Protein AF-A0A965E787-F1 (afdb_monomer)

Nearest PDB structures (foldseek):
  3ncf-assembly1_A  TM=2.731E-01  e=4.549E+00  Homo sapiens

pLDDT: mean 94.49, std 4.18, range [79.44, 98.75]

Structure (mmCIF, N/CA/C/O backbone):
data_AF-A0A965E787-F1
#
_entry.id   AF-A0A965E787-F1
#
loop_
_atom_site.group_PDB
_atom_site.id
_atom_site.type_symbol
_atom_site.label_atom_id
_atom_site.label_alt_id
_atom_site.label_comp_id
_atom_site.label_asym_id
_atom_site.label_entity_id
_atom_site.label_seq_id
_atom_site.pdbx_PDB_ins_code
_atom_site.Cartn_x
_atom_site.Cartn_y
_atom_site.Cartn_z
_atom_site.occupancy
_atom_site.B_iso_or_equiv
_atom_site.auth_seq_id
_atom_site.auth_comp_id
_atom_site.auth_asym_id
_atom_site.auth_atom_id
_atom_site.pdbx_PDB_model_num
ATOM 1 N N . MET A 1 1 ? -17.922 15.118 25.093 1.00 84.31 1 MET A N 1
ATOM 2 C CA . MET A 1 1 ? -17.424 13.939 24.370 1.00 84.31 1 MET A CA 1
ATOM 3 C C . MET A 1 1 ? -16.040 14.264 23.845 1.00 84.31 1 MET A C 1
ATOM 5 O O . MET A 1 1 ? -15.915 15.133 22.989 1.00 84.31 1 MET A O 1
ATOM 9 N N . THR A 1 2 ? -15.011 13.660 24.423 1.00 96.06 2 THR A N 1
ATOM 10 C CA . THR A 1 2 ? -13.623 13.741 23.952 1.00 96.06 2 THR A CA 1
ATOM 11 C C . THR A 1 2 ? -13.408 12.785 22.768 1.00 96.06 2 THR A C 1
ATOM 13 O O . THR A 1 2 ? -14.218 11.875 22.571 1.00 96.06 2 THR A O 1
ATOM 16 N N . PRO A 1 3 ? -12.326 12.935 21.978 1.00 92.06 3 PRO A N 1
ATOM 17 C CA . PRO A 1 3 ? -12.000 11.973 20.921 1.00 92.06 3 PRO A CA 1
ATOM 18 C C . PRO A 1 3 ? -11.889 10.528 21.429 1.00 92.06 3 PRO A C 1
ATOM 20 O O . PRO A 1 3 ? -12.380 9.611 20.781 1.00 92.06 3 PRO A O 1
ATOM 23 N N . VAL A 1 4 ? -11.319 10.328 22.622 1.00 93.00 4 VAL A N 1
ATOM 24 C CA . VAL A 1 4 ? -11.184 9.002 23.248 1.00 93.00 4 VAL A CA 1
ATOM 25 C C . VAL A 1 4 ? -12.549 8.412 23.608 1.00 93.00 4 VAL A C 1
ATOM 27 O O . VAL A 1 4 ? -12.810 7.248 23.318 1.00 93.00 4 VAL A O 1
ATOM 30 N N . GLU A 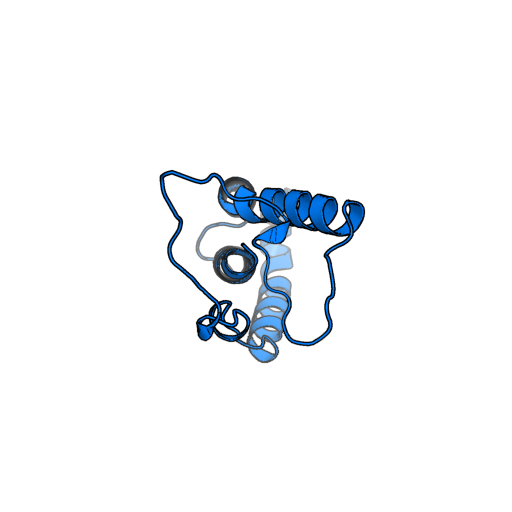1 5 ? -13.448 9.216 24.185 1.00 96.25 5 GLU A N 1
ATOM 31 C CA . GLU A 1 5 ? -14.817 8.783 24.502 1.00 96.25 5 GLU A CA 1
ATOM 32 C C . GLU A 1 5 ? -15.601 8.399 23.239 1.00 96.25 5 GLU A C 1
ATOM 34 O O . GLU A 1 5 ? -16.369 7.440 23.259 1.00 96.25 5 GLU A O 1
ATOM 39 N N . LEU A 1 6 ? -15.391 9.121 22.132 1.00 96.25 6 LEU A N 1
ATOM 40 C CA . LEU A 1 6 ? -16.014 8.803 20.848 1.00 96.25 6 LEU A CA 1
ATOM 41 C C . LEU A 1 6 ? -15.485 7.483 20.267 1.00 96.25 6 LEU A C 1
ATOM 43 O O . LEU A 1 6 ? -16.282 6.668 19.807 1.00 96.25 6 LEU A O 1
ATOM 47 N N . LEU A 1 7 ? -14.168 7.256 20.302 1.00 95.56 7 LEU A N 1
ATOM 48 C CA . LEU A 1 7 ? -13.569 6.002 19.833 1.00 95.56 7 LEU A CA 1
ATOM 49 C C . LEU A 1 7 ? -14.075 4.807 20.646 1.00 95.56 7 LEU A C 1
ATOM 51 O O . LEU A 1 7 ? -14.511 3.821 20.060 1.00 95.56 7 LEU A O 1
ATOM 55 N N . ALA A 1 8 ? -14.119 4.922 21.975 1.00 96.06 8 ALA A N 1
ATOM 56 C CA . ALA A 1 8 ? -14.655 3.868 22.836 1.00 96.06 8 ALA A CA 1
ATOM 57 C C . ALA A 1 8 ? -16.138 3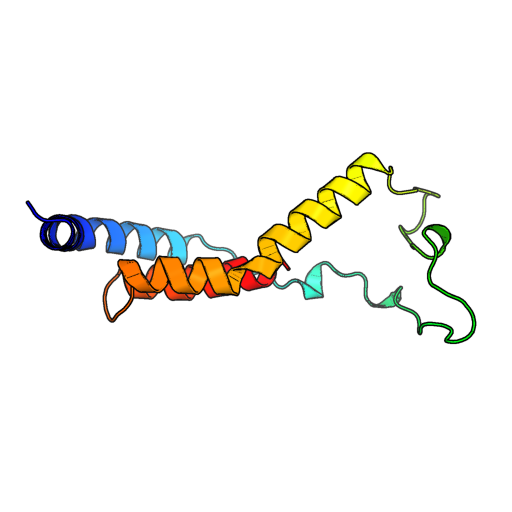.572 22.542 1.00 96.06 8 ALA A C 1
ATOM 59 O O . ALA A 1 8 ? -16.552 2.415 22.501 1.00 96.06 8 ALA A O 1
ATOM 60 N N . LEU A 1 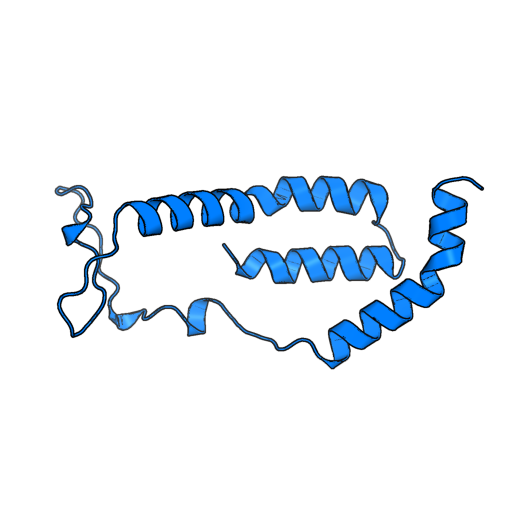9 ? -16.945 4.610 22.290 1.00 98.12 9 LEU A N 1
ATOM 61 C CA . LEU A 1 9 ? -18.358 4.453 21.933 1.00 98.12 9 LEU A CA 1
ATOM 62 C C . LEU A 1 9 ? -18.547 3.731 20.586 1.00 98.12 9 LEU A C 1
ATOM 64 O O . LEU A 1 9 ? -19.501 2.970 20.420 1.00 98.12 9 LEU A O 1
ATOM 68 N N . LEU A 1 10 ? -17.662 3.982 19.619 1.00 98.00 10 LEU A N 1
ATOM 69 C CA . LEU A 1 10 ? -17.749 3.436 18.263 1.00 98.00 10 LEU A CA 1
ATOM 70 C C . LEU A 1 10 ? -17.058 2.076 18.097 1.00 98.00 10 LEU A C 1
ATOM 72 O O . LEU A 1 10 ? -17.373 1.366 17.136 1.00 98.00 10 LEU A O 1
ATOM 76 N N . GLU A 1 11 ? -16.183 1.680 19.021 1.00 98.19 11 GLU A N 1
ATOM 77 C CA . GLU A 1 11 ? -15.405 0.440 18.938 1.00 98.19 11 GLU A CA 1
ATOM 78 C C . GLU A 1 11 ? -16.253 -0.813 18.643 1.00 98.19 11 GLU A C 1
ATOM 80 O O . GLU A 1 11 ? -15.876 -1.572 17.749 1.00 98.19 11 GLU A O 1
ATOM 85 N N . PRO A 1 12 ? -17.440 -1.029 19.253 1.00 98.50 12 PRO A N 1
ATOM 86 C CA . PRO A 1 12 ? -18.261 -2.201 18.935 1.00 98.50 12 PRO A CA 1
ATOM 87 C C . PRO A 1 12 ? -18.732 -2.244 17.475 1.00 98.50 12 PRO A C 1
ATOM 89 O O . PRO A 1 12 ? -18.994 -3.315 16.929 1.00 98.50 12 PRO A O 1
ATOM 92 N N . THR A 1 13 ? -18.872 -1.081 16.833 1.00 98.62 13 THR A N 1
ATOM 93 C CA . THR A 1 13 ? -19.196 -0.993 15.403 1.00 98.62 13 THR A CA 1
ATOM 94 C C . THR A 1 13 ? -17.953 -1.235 14.557 1.00 98.62 13 THR A C 1
ATOM 96 O O . THR A 1 13 ? -18.028 -1.980 13.581 1.00 98.62 13 THR A O 1
ATOM 99 N N . ALA A 1 14 ? -16.808 -0.667 14.948 1.00 98.25 14 ALA A N 1
ATOM 100 C CA . ALA A 1 14 ? -15.532 -0.910 14.283 1.00 98.25 14 ALA A CA 1
ATOM 101 C C . ALA A 1 14 ? -15.165 -2.404 14.288 1.00 98.25 14 ALA A C 1
ATOM 103 O O . ALA A 1 14 ? -14.810 -2.933 13.241 1.00 98.25 14 ALA A O 1
ATOM 104 N N . ALA A 1 15 ? -15.363 -3.104 15.410 1.00 98.62 15 ALA A N 1
ATOM 105 C CA . ALA A 1 15 ? -15.156 -4.548 15.526 1.00 98.62 15 ALA A CA 1
ATOM 106 C C . ALA A 1 15 ? -15.994 -5.340 14.509 1.00 98.62 15 ALA A C 1
ATOM 108 O O . ALA A 1 15 ? -15.455 -6.132 13.745 1.00 98.62 15 ALA A O 1
ATOM 109 N N . LYS A 1 16 ? -17.300 -5.053 14.406 1.00 98.75 16 LYS A N 1
ATOM 110 C CA . LYS A 1 16 ? -18.183 -5.709 13.422 1.00 98.75 16 LYS A CA 1
ATOM 111 C C . LYS A 1 16 ? -17.740 -5.467 11.979 1.00 98.75 16 LYS A C 1
ATOM 113 O O . LYS A 1 16 ? -17.889 -6.344 11.131 1.00 98.75 16 LYS A O 1
ATOM 118 N N . LEU A 1 17 ? -17.255 -4.262 11.680 1.00 98.50 17 LEU A N 1
ATOM 119 C CA . LEU A 1 17 ? -16.770 -3.917 10.345 1.00 98.50 17 LEU A CA 1
ATOM 120 C C . LEU A 1 17 ? -15.432 -4.588 10.039 1.00 98.50 17 LEU A C 1
ATOM 122 O O . LEU A 1 17 ? -15.252 -5.055 8.917 1.00 98.50 17 LEU A O 1
ATOM 126 N N . TYR A 1 18 ? -14.543 -4.676 11.027 1.00 98.31 18 TYR A N 1
ATOM 127 C CA . TYR A 1 18 ? -13.291 -5.412 10.926 1.00 98.31 18 TYR A CA 1
ATOM 128 C C . TYR A 1 18 ? -13.548 -6.903 10.680 1.00 98.31 18 TYR A C 1
ATOM 130 O O . TYR A 1 18 ? -13.061 -7.442 9.691 1.00 98.31 18 TYR A O 1
ATOM 138 N N . ASP A 1 19 ? -14.410 -7.544 11.472 1.00 98.56 19 ASP A N 1
ATOM 139 C CA . ASP A 1 19 ? -14.772 -8.954 11.281 1.00 98.56 19 ASP A CA 1
ATOM 140 C C . ASP A 1 19 ? -15.403 -9.198 9.904 1.00 98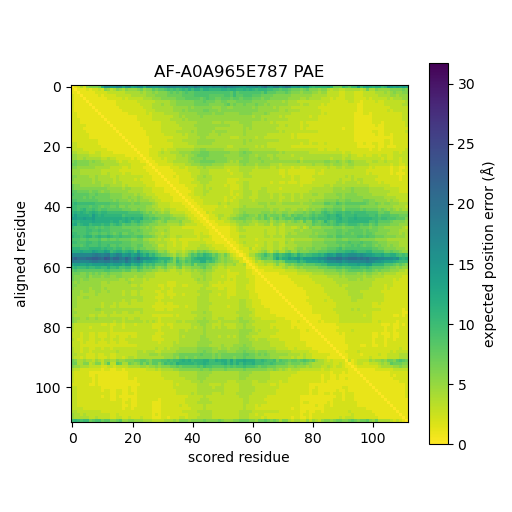.56 19 ASP A C 1
ATOM 142 O O . ASP A 1 19 ? -15.089 -10.175 9.221 1.00 98.56 19 ASP A O 1
ATOM 146 N N . ARG A 1 20 ? -16.264 -8.276 9.449 1.00 98.56 20 ARG A N 1
ATOM 147 C CA . ARG A 1 20 ? -16.824 -8.324 8.094 1.00 98.56 20 ARG A CA 1
ATOM 148 C C . ARG A 1 20 ? -15.731 -8.231 7.031 1.00 98.56 20 ARG A C 1
ATOM 150 O O . ARG A 1 20 ? -15.809 -8.982 6.064 1.00 98.56 20 ARG A O 1
ATOM 157 N N . HIS A 1 21 ? -14.772 -7.312 7.173 1.00 98.19 21 HIS A N 1
ATOM 158 C CA . HIS A 1 21 ? -13.639 -7.175 6.250 1.00 98.19 21 HIS A CA 1
ATOM 159 C C . HIS A 1 21 ? -12.848 -8.477 6.183 1.00 98.19 21 HIS A C 1
ATOM 161 O O . HIS A 1 21 ? -12.703 -9.032 5.099 1.00 98.19 21 HIS A O 1
ATOM 167 N N . MET A 1 22 ? -12.459 -9.030 7.333 1.00 97.94 22 MET A N 1
ATOM 168 C CA . MET A 1 22 ? -11.725 -10.296 7.401 1.00 97.94 22 MET A CA 1
ATOM 169 C C . MET A 1 22 ? -12.496 -11.462 6.768 1.00 97.94 22 MET A C 1
ATOM 171 O O . MET A 1 22 ? -11.895 -12.334 6.152 1.00 97.94 22 MET A O 1
ATOM 175 N N . GLY A 1 23 ? -13.829 -11.467 6.868 1.00 97.88 23 GLY A N 1
ATOM 176 C CA . GLY A 1 23 ? -14.676 -12.490 6.249 1.00 97.88 23 GLY A CA 1
ATOM 177 C C . GLY A 1 23 ? -14.816 -12.392 4.724 1.00 97.88 23 GLY A C 1
ATOM 178 O O . GLY A 1 23 ? -15.287 -13.348 4.107 1.00 97.88 23 GLY A O 1
ATOM 179 N N . VAL A 1 24 ? -14.450 -11.263 4.105 1.00 97.38 24 VAL A N 1
ATOM 180 C CA . VAL A 1 24 ? -14.567 -11.052 2.645 1.00 97.38 24 VAL A CA 1
ATOM 181 C C . VAL A 1 24 ? -13.241 -10.738 1.956 1.00 97.38 24 VAL A C 1
ATOM 183 O O . VAL A 1 24 ? -13.181 -10.774 0.723 1.00 97.38 24 VAL A O 1
ATOM 186 N N . ALA A 1 25 ? -12.20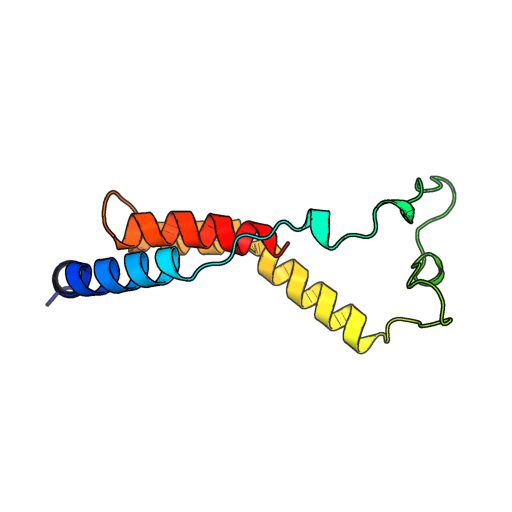0 -10.416 2.724 1.00 95.75 25 ALA A N 1
ATOM 187 C CA . ALA A 1 25 ? -10.871 -10.139 2.216 1.00 95.75 25 ALA A CA 1
ATOM 188 C C . ALA A 1 25 ? -10.342 -11.361 1.461 1.00 95.75 25 ALA A C 1
ATOM 190 O O . ALA A 1 25 ? -10.423 -12.499 1.924 1.00 95.75 25 ALA A O 1
ATOM 191 N N . LYS A 1 26 ? -9.816 -11.115 0.262 1.00 94.50 26 LYS A N 1
ATOM 192 C CA . LYS A 1 26 ? -9.165 -12.142 -0.546 1.00 94.50 26 LYS A CA 1
ATOM 193 C C . LYS A 1 26 ? -7.672 -11.963 -0.421 1.00 94.50 26 LYS A C 1
ATOM 195 O O . LYS A 1 26 ? -7.147 -10.893 -0.729 1.00 94.50 26 LYS A O 1
ATOM 200 N N . GLU A 1 27 ? -7.008 -13.014 0.023 1.00 94.62 27 GLU A N 1
ATOM 201 C CA . GLU A 1 27 ? -5.561 -13.030 0.040 1.00 94.62 27 GLU A CA 1
ATOM 202 C C . GLU A 1 27 ? -5.019 -13.103 -1.389 1.00 94.62 27 GLU A C 1
ATOM 204 O O . GLU A 1 27 ? -5.579 -13.771 -2.261 1.00 94.62 27 GLU A O 1
ATOM 209 N N . TRP A 1 28 ? -3.951 -12.354 -1.617 1.00 97.06 28 TRP A N 1
ATOM 210 C CA . TRP A 1 28 ? -3.194 -12.312 -2.854 1.00 97.06 28 TRP A CA 1
ATOM 211 C C . TRP A 1 28 ? -1.760 -11.932 -2.508 1.00 97.06 28 TRP A C 1
ATOM 213 O O . TRP A 1 28 ? -1.516 -11.280 -1.479 1.00 97.06 28 TRP A O 1
ATOM 223 N N . PHE A 1 29 ? -0.824 -12.317 -3.370 1.00 96.62 29 PHE A N 1
ATOM 224 C CA . PHE A 1 29 ? 0.586 -12.024 -3.166 1.00 96.62 29 PHE A CA 1
ATOM 225 C C . PHE A 1 29 ? 1.207 -11.368 -4.404 1.00 96.62 29 PHE A C 1
ATOM 227 O O . PHE A 1 2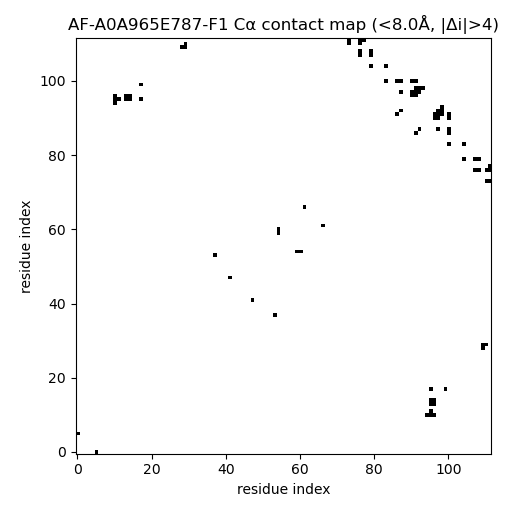9 ? 0.989 -11.845 -5.517 1.00 96.62 29 PHE A O 1
ATOM 234 N N . PRO A 1 30 ? 2.041 -10.319 -4.251 1.00 96.69 30 PRO A N 1
ATOM 235 C CA . PRO A 1 30 ? 2.639 -9.617 -5.394 1.00 96.69 30 PRO A CA 1
ATOM 236 C C . PRO A 1 30 ? 3.412 -10.538 -6.344 1.00 96.69 30 PRO A C 1
ATOM 238 O O . PRO A 1 30 ? 3.352 -10.384 -7.563 1.00 96.69 30 PRO A O 1
ATOM 241 N N . HIS A 1 31 ? 4.077 -11.561 -5.799 1.00 95.38 31 HIS A N 1
ATOM 242 C CA . HIS A 1 31 ? 4.856 -12.512 -6.589 1.00 95.38 31 HIS A CA 1
ATOM 243 C C . HIS A 1 31 ? 4.014 -13.357 -7.559 1.00 95.38 31 HIS A C 1
ATOM 245 O O . HIS A 1 31 ? 4.584 -13.928 -8.484 1.00 95.38 31 HIS A O 1
ATOM 251 N N . GLU A 1 32 ? 2.692 -13.427 -7.387 1.00 96.88 32 GLU A N 1
ATOM 252 C CA . GLU A 1 32 ? 1.782 -14.127 -8.302 1.00 96.88 32 GLU A CA 1
ATOM 253 C C . GLU A 1 32 ? 1.479 -13.308 -9.570 1.00 96.88 32 GLU A C 1
ATOM 255 O O . GLU A 1 32 ? 1.060 -13.867 -10.582 1.00 96.88 32 GLU A O 1
ATOM 260 N N . TYR A 1 33 ? 1.720 -11.991 -9.540 1.00 94.75 33 TYR A N 1
ATOM 261 C CA . TYR A 1 33 ? 1.422 -11.059 -10.637 1.00 94.75 33 TYR A CA 1
ATOM 262 C C . TYR A 1 33 ? 2.664 -10.634 -11.427 1.00 94.75 33 TYR A C 1
ATOM 264 O O . TYR A 1 33 ? 2.547 -10.033 -12.497 1.00 94.75 33 TYR A O 1
ATOM 272 N N . VAL A 1 34 ? 3.859 -10.954 -10.928 1.00 93.94 34 VAL A N 1
ATOM 273 C CA . VAL A 1 34 ? 5.125 -10.636 -11.593 1.00 93.94 34 VAL A CA 1
ATOM 274 C C . VAL A 1 34 ? 5.531 -11.801 -12.504 1.00 93.94 34 VAL A C 1
ATOM 276 O O . VAL A 1 34 ? 5.701 -12.926 -12.033 1.00 93.94 34 VAL A O 1
ATOM 279 N N . PRO A 1 35 ? 5.735 -11.580 -13.816 1.00 92.62 35 PRO A N 1
ATOM 280 C CA . PRO A 1 35 ? 6.161 -12.635 -14.727 1.00 92.62 35 PRO A CA 1
ATOM 281 C C . PRO A 1 35 ? 7.680 -12.863 -14.624 1.00 92.62 35 PRO A C 1
ATOM 283 O O . PRO A 1 35 ? 8.444 -12.496 -15.518 1.00 92.62 35 PRO A O 1
ATOM 286 N N . TRP A 1 36 ? 8.112 -13.479 -13.520 1.00 92.94 36 TRP A N 1
ATOM 287 C CA . TRP A 1 36 ? 9.519 -13.641 -13.121 1.00 92.94 36 TRP A CA 1
ATOM 288 C C . TRP A 1 36 ? 10.432 -14.247 -14.188 1.00 92.94 36 TRP A C 1
ATOM 290 O O . TRP A 1 36 ? 11.596 -13.872 -14.279 1.00 92.94 36 TRP A O 1
ATOM 300 N N . SER A 1 37 ? 9.909 -15.139 -15.033 1.00 92.69 37 SER A N 1
ATOM 301 C CA . SER A 1 37 ? 10.667 -15.780 -16.118 1.00 92.69 37 SER A CA 1
ATOM 302 C C . SER A 1 37 ? 11.210 -14.809 -17.172 1.00 92.69 37 SER A C 1
ATOM 304 O O . SER A 1 37 ? 12.020 -15.207 -18.005 1.00 92.69 37 SER A O 1
ATOM 306 N N . ARG A 1 38 ? 10.761 -13.551 -17.155 1.00 90.31 38 ARG A N 1
ATOM 307 C CA . ARG A 1 38 ? 11.188 -12.482 -18.069 1.00 90.31 38 ARG A CA 1
ATOM 308 C C . ARG A 1 38 ? 12.235 -11.555 -17.449 1.00 90.31 38 ARG A C 1
ATOM 310 O O . ARG A 1 38 ? 12.745 -10.667 -18.130 1.00 90.31 38 ARG A O 1
ATOM 317 N N . GLY A 1 39 ? 12.543 -11.745 -16.166 1.00 90.50 39 GLY A N 1
ATOM 318 C CA . GLY A 1 39 ? 13.636 -11.055 -15.494 1.00 90.50 39 GLY A CA 1
ATOM 319 C C . GLY A 1 39 ? 14.983 -11.429 -16.109 1.00 90.50 39 GLY A C 1
ATOM 320 O O . GLY A 1 39 ? 15.190 -12.558 -16.553 1.00 90.50 39 GLY A O 1
ATOM 321 N N . ARG A 1 40 ? 15.900 -10.464 -16.139 1.00 90.06 40 ARG A N 1
ATOM 322 C CA . ARG A 1 40 ? 17.281 -10.652 -16.586 1.00 90.06 40 ARG A CA 1
ATOM 323 C C . ARG A 1 40 ? 18.219 -9.828 -15.722 1.00 90.06 40 ARG A C 1
ATOM 325 O O . ARG A 1 40 ? 17.810 -8.791 -15.199 1.00 90.06 40 ARG A O 1
ATOM 332 N N . ASP A 1 41 ? 19.460 -10.277 -15.615 1.00 91.88 41 ASP A N 1
ATOM 333 C CA . ASP A 1 41 ? 20.488 -9.551 -14.880 1.00 91.88 41 ASP A CA 1
ATOM 334 C C . ASP A 1 41 ? 20.777 -8.195 -15.539 1.00 91.88 41 ASP A C 1
ATOM 336 O O . ASP A 1 41 ? 20.718 -8.047 -16.766 1.00 91.88 41 ASP A O 1
ATOM 340 N N . PHE A 1 42 ? 21.082 -7.194 -14.710 1.00 90.62 42 PHE A N 1
ATOM 341 C CA . PHE A 1 42 ? 21.526 -5.891 -15.192 1.00 90.62 42 PHE A CA 1
ATOM 342 C C . PHE A 1 42 ? 22.957 -5.984 -15.718 1.00 90.62 42 PHE A C 1
ATOM 344 O O . PHE A 1 42 ? 23.836 -6.549 -15.067 1.00 90.62 42 PHE A O 1
ATOM 351 N N . ASP A 1 43 ? 23.189 -5.375 -16.876 1.00 92.12 43 ASP A N 1
ATOM 352 C CA . ASP A 1 43 ? 24.530 -5.150 -17.402 1.00 92.12 43 ASP A CA 1
ATOM 353 C C . ASP A 1 43 ? 25.153 -3.943 -16.672 1.00 92.12 43 ASP A C 1
ATOM 355 O O . ASP A 1 43 ? 24.627 -2.833 -16.786 1.00 92.12 43 ASP A O 1
ATOM 359 N N . PRO A 1 44 ? 26.244 -4.115 -15.903 1.00 93.06 44 PRO A N 1
ATOM 360 C CA . PRO A 1 44 ? 26.857 -3.013 -15.165 1.00 93.06 44 PRO A CA 1
ATOM 361 C C . PRO A 1 44 ? 27.487 -1.950 -16.079 1.00 93.06 44 PRO A C 1
ATOM 363 O O . PRO A 1 44 ? 27.691 -0.821 -15.635 1.00 93.06 44 PRO A O 1
ATOM 366 N N . GLU A 1 45 ? 27.798 -2.282 -17.336 1.00 95.62 45 GLU A N 1
ATOM 367 C CA . GLU A 1 45 ? 28.391 -1.353 -18.306 1.00 95.62 45 GLU A CA 1
ATOM 368 C C . GLU A 1 45 ? 27.333 -0.561 -19.084 1.00 95.62 45 GLU A C 1
ATOM 370 O O . GLU A 1 45 ? 27.643 0.466 -19.696 1.00 95.62 45 GLU A O 1
ATOM 375 N N . ARG A 1 46 ? 26.070 -1.000 -19.040 1.00 94.06 46 ARG A N 1
ATOM 376 C CA . ARG A 1 46 ? 24.966 -0.380 -19.768 1.00 94.06 46 ARG A CA 1
ATOM 377 C C . ARG A 1 46 ? 23.843 0.035 -18.810 1.00 94.06 46 ARG A C 1
ATOM 379 O O . ARG A 1 46 ? 23.144 -0.827 -18.281 1.00 94.06 46 ARG A O 1
ATOM 386 N N . PRO A 1 47 ? 23.581 1.344 -18.636 1.00 92.50 47 PRO A N 1
ATOM 387 C CA . PRO A 1 47 ? 22.467 1.787 -17.809 1.00 92.50 47 PRO A CA 1
ATOM 388 C C . PRO A 1 47 ? 21.139 1.274 -18.372 1.00 92.50 47 PRO A C 1
ATOM 390 O O . PRO A 1 47 ? 20.965 1.153 -19.589 1.00 92.50 47 PRO A O 1
ATOM 393 N N . TRP A 1 48 ? 20.183 1.023 -17.478 1.00 91.50 48 TRP A N 1
ATOM 394 C CA . TRP A 1 48 ? 18.816 0.716 -17.879 1.00 91.50 48 TRP A CA 1
ATOM 395 C C . TRP A 1 48 ? 18.241 1.839 -18.753 1.00 91.50 48 TRP A C 1
ATOM 397 O O . TRP A 1 48 ? 18.450 3.029 -18.501 1.00 91.50 48 TRP A O 1
ATOM 407 N N . SER A 1 49 ? 17.471 1.450 -19.760 1.00 90.00 49 SER A N 1
ATOM 408 C CA . SER A 1 49 ? 16.724 2.327 -20.654 1.00 90.00 49 SER A CA 1
ATOM 409 C C . SER A 1 49 ? 15.269 1.857 -20.760 1.00 90.00 49 SER A C 1
ATOM 411 O O . SER A 1 49 ? 14.996 0.677 -20.564 1.00 90.00 49 SER A O 1
ATOM 413 N N . PRO A 1 50 ? 14.306 2.717 -21.131 1.00 87.81 50 PRO A N 1
ATOM 414 C CA . PRO A 1 50 ? 12.920 2.287 -21.330 1.00 87.81 50 PRO A CA 1
ATOM 415 C C . PRO A 1 50 ? 12.753 1.132 -22.328 1.00 87.81 50 PRO A C 1
ATOM 417 O O . PRO A 1 50 ? 11.845 0.320 -22.156 1.00 87.81 50 PRO A O 1
ATOM 420 N N . ASP A 1 51 ? 13.649 1.022 -23.315 1.00 86.44 51 ASP A N 1
ATOM 421 C CA . ASP A 1 51 ? 13.673 -0.078 -24.287 1.00 86.44 51 ASP A CA 1
ATOM 422 C C . ASP A 1 51 ? 14.077 -1.426 -23.663 1.00 86.44 51 ASP A C 1
ATOM 424 O O . ASP A 1 51 ? 13.888 -2.470 -24.282 1.00 86.44 51 ASP A O 1
ATOM 428 N N . ASP A 1 52 ? 14.580 -1.436 -22.424 1.00 88.75 52 ASP A N 1
ATOM 429 C CA . ASP A 1 52 ? 14.806 -2.666 -21.671 1.00 88.75 52 ASP A CA 1
ATOM 430 C C . ASP A 1 52 ? 13.518 -3.309 -21.156 1.00 88.75 52 ASP A C 1
ATOM 432 O O . ASP A 1 52 ? 13.532 -4.497 -20.817 1.00 88.75 52 ASP A O 1
ATOM 436 N N . SER A 1 53 ? 12.428 -2.543 -21.088 1.00 88.50 53 SER A N 1
ATOM 437 C CA . SER A 1 53 ? 11.137 -3.031 -20.615 1.00 88.50 53 SER A CA 1
ATOM 438 C C . SER A 1 53 ? 10.621 -4.115 -21.553 1.00 88.50 53 SER A C 1
ATOM 440 O O . SER A 1 53 ? 10.384 -3.872 -22.734 1.00 88.50 53 SER A O 1
ATOM 442 N N . ASP A 1 54 ? 10.398 -5.308 -21.019 1.00 90.12 54 ASP A N 1
ATOM 443 C CA . ASP A 1 54 ? 9.679 -6.350 -21.730 1.00 90.12 54 ASP A CA 1
ATOM 444 C C . ASP A 1 54 ? 8.203 -6.250 -21.305 1.00 90.12 54 ASP A C 1
ATOM 446 O O . ASP A 1 54 ? 7.885 -6.401 -20.121 1.00 90.12 54 ASP A O 1
ATOM 450 N N . PHE A 1 55 ? 7.272 -6.067 -22.253 1.00 88.25 55 PHE A N 1
ATOM 451 C CA . PHE A 1 55 ? 5.809 -6.154 -22.034 1.00 88.25 55 PHE A CA 1
ATOM 452 C C . PHE A 1 55 ? 5.144 -7.357 -22.734 1.00 88.25 55 PHE A C 1
ATOM 454 O O . PHE A 1 55 ? 3.930 -7.524 -22.659 1.00 88.25 55 PHE A O 1
ATOM 461 N N . GLY A 1 56 ? 5.938 -8.240 -23.341 1.00 86.81 56 GLY A N 1
ATOM 462 C CA . GLY A 1 56 ? 5.515 -9.540 -23.831 1.00 86.81 56 GLY A CA 1
ATOM 463 C C . GLY A 1 56 ? 5.270 -9.503 -25.328 1.00 86.81 56 GLY A C 1
ATOM 464 O O . GLY A 1 56 ? 5.790 -8.654 -26.055 1.00 86.81 56 GLY A O 1
ATOM 465 N N . GLN A 1 57 ? 4.467 -10.447 -25.807 1.00 80.56 57 GLN A N 1
ATOM 466 C CA . GLN A 1 57 ? 4.131 -10.522 -27.224 1.00 80.56 57 GLN A CA 1
ATOM 467 C C . GLN A 1 57 ? 3.140 -9.402 -27.567 1.00 80.56 57 GLN A C 1
ATOM 469 O O . GLN A 1 57 ? 2.060 -9.333 -26.986 1.00 80.56 57 GLN A O 1
ATOM 474 N N . GLY A 1 58 ? 3.504 -8.516 -28.497 1.00 79.44 58 GLY A N 1
ATOM 475 C CA . GLY A 1 58 ? 2.616 -7.440 -28.959 1.00 79.44 58 GLY A CA 1
ATOM 476 C C . GLY A 1 58 ? 3.293 -6.109 -29.280 1.00 79.44 58 GLY A C 1
ATOM 477 O O . GLY A 1 58 ? 2.629 -5.216 -29.798 1.00 79.44 58 GLY A O 1
ATOM 478 N N . GLY A 1 59 ? 4.593 -5.955 -28.996 1.00 80.06 59 GLY A N 1
ATOM 479 C CA . GLY A 1 59 ? 5.337 -4.728 -29.321 1.00 80.06 59 GLY A CA 1
ATOM 480 C C . GLY A 1 59 ? 4.843 -3.488 -28.570 1.00 80.06 59 GLY A C 1
ATOM 481 O O . GLY A 1 59 ? 5.062 -2.362 -29.015 1.00 80.06 59 GLY A O 1
ATOM 482 N N . TRP A 1 60 ? 4.140 -3.690 -27.454 1.00 84.00 60 TRP A N 1
ATOM 483 C CA . TRP A 1 60 ? 3.575 -2.605 -26.669 1.00 84.00 60 TRP A CA 1
ATOM 484 C C . TRP A 1 60 ? 4.673 -1.833 -25.937 1.00 84.00 60 TRP A C 1
ATOM 486 O O . TRP A 1 60 ? 5.606 -2.422 -25.392 1.00 84.00 60 TRP A O 1
ATOM 496 N N . LYS A 1 61 ? 4.534 -0.507 -25.905 1.00 86.25 61 LYS A N 1
ATOM 497 C CA . LYS A 1 61 ? 5.361 0.386 -25.094 1.00 86.25 61 LYS A CA 1
ATOM 498 C C . LYS A 1 61 ? 4.464 1.130 -24.117 1.00 86.25 61 LYS A C 1
ATOM 500 O O . LYS A 1 61 ? 3.387 1.589 -24.494 1.00 86.25 61 LYS A O 1
ATOM 505 N N . LEU A 1 62 ? 4.933 1.272 -22.882 1.00 90.50 62 LEU A N 1
ATOM 506 C CA . LEU A 1 62 ? 4.242 2.026 -21.845 1.00 90.50 62 LEU A CA 1
ATOM 507 C C . LEU A 1 62 ? 4.271 3.526 -22.193 1.00 90.50 62 LEU A C 1
ATOM 509 O O . LEU A 1 62 ? 5.364 4.087 -22.289 1.00 90.50 62 LEU A O 1
ATOM 513 N N . PRO A 1 63 ? 3.117 4.194 -22.379 1.00 92.88 63 PRO A N 1
ATOM 514 C CA . PRO A 1 63 ? 3.097 5.631 -22.635 1.00 92.88 63 PRO A CA 1
ATOM 515 C C . PRO A 1 63 ? 3.706 6.414 -21.466 1.00 92.88 63 PRO A C 1
ATOM 517 O O . PRO A 1 63 ? 3.476 6.067 -20.305 1.00 92.88 63 PRO A O 1
ATOM 520 N N . ASP A 1 64 ? 4.408 7.512 -21.754 1.00 93.69 64 ASP A N 1
ATOM 521 C CA . ASP A 1 64 ? 5.124 8.286 -20.727 1.00 93.69 64 ASP A CA 1
ATOM 522 C C . ASP A 1 64 ? 4.216 8.778 -19.595 1.00 93.69 64 ASP A C 1
ATOM 524 O O . ASP A 1 64 ? 4.597 8.718 -18.429 1.00 93.69 64 ASP A O 1
ATOM 528 N N . ALA A 1 65 ? 2.988 9.198 -19.915 1.00 96.50 65 ALA A N 1
ATOM 529 C CA . ALA A 1 65 ? 2.014 9.620 -18.910 1.00 96.50 65 ALA A CA 1
ATOM 530 C C . ALA A 1 65 ? 1.624 8.475 -17.957 1.00 96.50 65 ALA A C 1
ATOM 532 O O . ALA A 1 65 ? 1.531 8.681 -16.748 1.00 96.50 65 ALA A O 1
ATOM 533 N N . VAL A 1 66 ? 1.450 7.258 -18.485 1.00 95.25 66 VAL A N 1
ATOM 534 C CA . VAL A 1 66 ? 1.123 6.075 -17.674 1.00 95.25 66 VAL A CA 1
ATOM 535 C C . VAL A 1 66 ? 2.317 5.708 -16.799 1.00 95.25 66 VAL A C 1
ATOM 537 O O . VAL A 1 66 ? 2.166 5.514 -15.595 1.00 95.25 66 VAL A O 1
ATOM 540 N N . ARG A 1 67 ? 3.526 5.706 -17.367 1.00 93.38 67 ARG A N 1
ATOM 541 C CA . ARG A 1 67 ? 4.765 5.475 -16.619 1.00 93.38 67 ARG A CA 1
ATOM 542 C C . ARG A 1 67 ? 4.941 6.480 -15.478 1.00 93.38 67 ARG A C 1
ATOM 544 O O . ARG A 1 67 ? 5.224 6.074 -14.357 1.00 93.38 67 ARG A O 1
ATOM 551 N N . ALA A 1 68 ? 4.727 7.769 -15.736 1.00 96.25 68 ALA A N 1
ATOM 552 C CA . ALA A 1 68 ? 4.786 8.808 -14.712 1.00 96.25 68 ALA A CA 1
ATOM 553 C C . ALA A 1 68 ? 3.745 8.584 -13.603 1.00 96.25 68 ALA A C 1
ATOM 555 O O . ALA A 1 68 ? 4.083 8.694 -12.427 1.00 96.25 68 ALA A O 1
ATOM 556 N N . SER A 1 69 ? 2.508 8.211 -13.954 1.00 97.62 69 SER A N 1
ATOM 557 C CA . SER A 1 69 ? 1.485 7.899 -12.947 1.00 97.62 69 SER A CA 1
ATOM 558 C C . SER A 1 69 ? 1.842 6.686 -12.089 1.00 97.62 69 SER A C 1
ATOM 560 O O . SER A 1 69 ? 1.618 6.726 -10.885 1.00 97.62 69 SER A O 1
ATOM 562 N N . LEU A 1 70 ? 2.454 5.649 -12.672 1.00 95.62 70 LEU A N 1
ATOM 563 C CA . LEU A 1 70 ? 2.899 4.472 -11.925 1.00 95.62 70 LEU A CA 1
ATOM 564 C C . LEU A 1 70 ? 4.018 4.823 -10.942 1.00 95.62 70 LEU A C 1
ATOM 566 O O . LEU A 1 70 ? 3.986 4.352 -9.813 1.00 95.62 70 LEU A O 1
ATOM 570 N N . PHE A 1 71 ? 4.956 5.696 -11.328 1.00 95.56 71 PHE A N 1
ATOM 571 C CA . PHE A 1 71 ? 5.971 6.198 -10.398 1.00 95.56 71 PHE A CA 1
ATOM 572 C C . PHE A 1 71 ? 5.359 6.969 -9.232 1.00 95.56 71 PHE A C 1
ATOM 574 O O . PHE A 1 71 ? 5.723 6.724 -8.089 1.00 95.56 71 PHE A O 1
ATOM 581 N N . VAL A 1 72 ? 4.434 7.893 -9.503 1.00 97.25 72 VAL A N 1
ATOM 582 C CA . VAL A 1 72 ? 3.763 8.654 -8.437 1.00 97.25 72 VAL A CA 1
ATOM 583 C C . VAL A 1 72 ? 2.981 7.722 -7.514 1.00 97.25 72 VAL A C 1
ATOM 585 O O . VAL A 1 72 ? 3.038 7.892 -6.297 1.00 97.25 72 VAL A O 1
ATOM 588 N N . ASN A 1 73 ? 2.289 6.732 -8.082 1.00 97.00 73 ASN A N 1
ATOM 589 C CA . ASN A 1 73 ? 1.557 5.735 -7.314 1.00 97.00 73 ASN A CA 1
ATOM 590 C C . ASN A 1 73 ? 2.500 4.956 -6.392 1.00 97.00 73 ASN A C 1
ATOM 592 O O . ASN A 1 73 ? 2.315 4.985 -5.182 1.00 97.00 73 ASN A O 1
ATOM 596 N N . LEU A 1 74 ? 3.565 4.366 -6.946 1.00 97.31 74 LEU A N 1
ATOM 597 C CA . LEU A 1 74 ? 4.547 3.597 -6.180 1.00 97.31 74 LEU A CA 1
ATOM 598 C C . LEU A 1 74 ? 5.178 4.424 -5.056 1.00 97.31 74 LEU A C 1
ATOM 600 O O . LEU A 1 74 ? 5.216 3.978 -3.921 1.00 97.31 74 LEU A O 1
ATOM 604 N N . LEU A 1 75 ? 5.605 5.659 -5.341 1.00 96.44 75 LEU A N 1
ATOM 605 C CA . LEU A 1 75 ? 6.201 6.536 -4.326 1.00 96.44 75 LEU A CA 1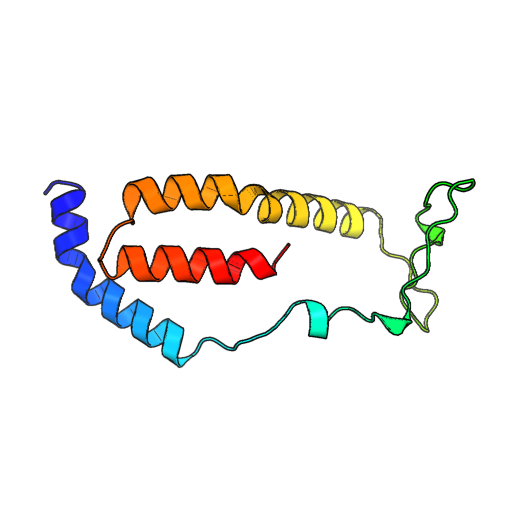
ATOM 606 C C . LEU A 1 75 ? 5.225 6.910 -3.203 1.00 96.44 75 LEU A C 1
ATOM 608 O O . LEU A 1 75 ? 5.657 7.243 -2.101 1.00 96.44 75 LEU A O 1
ATOM 612 N N . THR A 1 76 ? 3.922 6.896 -3.486 1.00 96.25 76 THR A N 1
ATOM 613 C CA . THR A 1 76 ? 2.893 7.122 -2.469 1.00 96.25 76 THR A CA 1
ATOM 614 C C . THR A 1 76 ? 2.724 5.876 -1.603 1.00 96.25 76 THR A C 1
ATOM 616 O O . THR A 1 76 ? 2.727 6.001 -0.382 1.00 96.25 76 THR A O 1
ATOM 619 N N . GLU A 1 77 ? 2.659 4.688 -2.208 1.00 97.50 77 GLU A N 1
ATOM 620 C CA . GLU A 1 77 ? 2.560 3.414 -1.479 1.00 97.50 77 GLU A CA 1
ATOM 621 C C . GLU A 1 77 ? 3.812 3.135 -0.629 1.00 97.50 77 GLU A C 1
ATOM 623 O O . GLU A 1 77 ? 3.705 2.807 0.551 1.00 97.50 77 GLU A O 1
ATOM 628 N N . ASP A 1 78 ? 5.014 3.392 -1.155 1.00 96.88 78 ASP A N 1
ATOM 629 C CA . ASP A 1 78 ? 6.290 3.249 -0.429 1.00 96.88 78 ASP A CA 1
ATOM 630 C C . ASP A 1 78 ? 6.392 4.161 0.806 1.00 96.88 78 ASP A C 1
ATOM 632 O O . ASP A 1 78 ? 7.194 3.932 1.718 1.00 96.88 78 ASP A O 1
ATOM 636 N N . ASN A 1 79 ? 5.556 5.199 0.880 1.00 96.31 79 ASN A N 1
ATOM 637 C CA . ASN A 1 79 ? 5.488 6.096 2.026 1.00 96.31 79 ASN A CA 1
ATOM 638 C C . ASN A 1 79 ? 4.700 5.497 3.216 1.00 96.31 79 ASN A C 1
ATOM 640 O O . ASN A 1 79 ? 4.552 6.153 4.256 1.00 96.31 79 ASN A O 1
ATOM 644 N N . LEU A 1 80 ? 4.247 4.238 3.109 1.00 97.81 80 LEU A N 1
ATOM 645 C CA . LEU A 1 80 ? 3.514 3.473 4.124 1.00 97.81 80 LEU A CA 1
ATOM 646 C C . LEU A 1 80 ? 4.069 3.559 5.559 1.00 97.81 80 LEU A C 1
ATOM 648 O O . LEU A 1 80 ? 3.251 3.609 6.487 1.00 97.81 80 LEU A O 1
ATOM 652 N N . PRO A 1 81 ? 5.393 3.625 5.821 1.00 97.81 81 PRO A N 1
ATOM 653 C CA . PRO A 1 81 ? 5.890 3.800 7.186 1.00 97.81 81 PRO A CA 1
ATOM 654 C C . PRO A 1 81 ? 5.357 5.064 7.878 1.00 97.81 81 PRO A C 1
ATOM 656 O O . PRO A 1 81 ? 5.052 5.030 9.073 1.00 97.81 81 PRO A O 1
ATOM 659 N N . TYR A 1 82 ? 5.186 6.169 7.144 1.00 96.81 82 TYR A N 1
ATOM 660 C CA . TYR A 1 82 ? 4.639 7.410 7.699 1.00 96.81 82 TYR A CA 1
ATOM 661 C C . TYR A 1 82 ? 3.141 7.291 7.981 1.00 96.81 82 TYR A C 1
ATOM 663 O O . TYR A 1 82 ? 2.693 7.700 9.052 1.00 96.81 82 TYR A O 1
ATOM 671 N N . TYR A 1 83 ? 2.383 6.667 7.075 1.00 96.75 83 TYR A N 1
ATOM 672 C CA . TYR A 1 83 ? 0.955 6.416 7.286 1.00 96.75 83 TYR A CA 1
ATOM 673 C C . TYR A 1 83 ? 0.725 5.491 8.479 1.00 96.75 83 TYR A C 1
ATOM 675 O O . TYR A 1 83 ? -0.091 5.789 9.347 1.00 96.75 83 TYR A O 1
ATOM 683 N N . THR A 1 84 ? 1.512 4.419 8.578 1.00 96.88 84 THR A N 1
ATOM 684 C CA . THR A 1 84 ? 1.462 3.469 9.693 1.00 96.88 84 THR A CA 1
ATOM 685 C C . THR A 1 84 ? 1.753 4.159 11.021 1.00 96.88 84 THR A C 1
ATOM 687 O O . THR A 1 84 ? 1.014 3.959 11.984 1.00 96.88 84 THR A O 1
ATOM 690 N N . ARG A 1 85 ? 2.788 5.010 11.086 1.00 97.19 85 ARG A N 1
ATOM 691 C CA . ARG A 1 85 ? 3.102 5.798 12.288 1.00 97.19 85 ARG A CA 1
ATOM 692 C C . ARG A 1 85 ? 1.914 6.661 12.716 1.00 97.19 85 ARG A C 1
ATOM 694 O O . ARG A 1 85 ? 1.540 6.638 13.888 1.00 97.19 85 ARG A O 1
ATOM 701 N N . ASP A 1 86 ? 1.339 7.414 11.784 1.00 96.88 86 ASP A N 1
ATOM 702 C CA . ASP A 1 86 ? 0.279 8.380 12.085 1.00 96.88 86 ASP A CA 1
ATOM 703 C C . ASP A 1 86 ? -1.029 7.675 12.479 1.00 96.88 86 ASP A C 1
ATOM 705 O O . ASP A 1 86 ? -1.656 8.040 13.476 1.00 96.88 86 ASP A O 1
ATOM 709 N N . ILE A 1 87 ? -1.393 6.599 11.774 1.00 96.56 87 ILE A N 1
ATOM 710 C CA . ILE A 1 87 ? -2.550 5.752 12.094 1.00 96.56 87 ILE A CA 1
ATOM 711 C C . ILE A 1 87 ? -2.373 5.099 13.464 1.00 96.56 87 ILE A C 1
ATOM 713 O O . ILE A 1 87 ? -3.279 5.166 14.295 1.00 96.56 87 ILE A O 1
ATOM 717 N N . HIS A 1 88 ? -1.209 4.508 13.746 1.00 95.56 88 HIS A N 1
ATOM 718 C CA . HIS A 1 88 ? -0.958 3.842 15.025 1.00 95.56 88 HIS A CA 1
ATOM 719 C C . HIS A 1 88 ? -0.941 4.827 16.205 1.00 95.56 88 HIS A C 1
ATOM 721 O O . HIS A 1 88 ? -1.312 4.456 17.318 1.00 95.56 88 HIS A O 1
ATOM 727 N N . GLY A 1 89 ? -0.566 6.090 15.979 1.00 94.31 89 GLY A N 1
ATOM 728 C CA . GLY A 1 89 ? -0.652 7.143 16.994 1.00 94.31 89 GLY A CA 1
ATOM 729 C C . GLY A 1 89 ? -2.082 7.439 17.466 1.00 94.31 89 GLY A C 1
ATOM 730 O O . GLY A 1 89 ? -2.263 7.876 18.600 1.00 94.31 89 GLY A O 1
ATOM 731 N N . ILE A 1 90 ? -3.090 7.182 16.625 1.00 92.50 90 ILE A N 1
ATOM 732 C CA . ILE A 1 90 ? -4.510 7.443 16.919 1.00 92.50 90 ILE A CA 1
ATOM 733 C C . ILE A 1 90 ? -5.253 6.155 17.295 1.00 92.50 90 ILE A C 1
ATOM 735 O O . ILE A 1 90 ? -6.051 6.145 18.228 1.00 92.50 90 ILE A O 1
ATOM 739 N N . PHE A 1 91 ? -4.999 5.076 16.555 1.00 95.12 91 PHE A N 1
ATOM 740 C CA . PHE A 1 91 ? -5.784 3.841 16.570 1.00 95.12 91 PHE A CA 1
ATOM 741 C C . PHE A 1 91 ? -5.048 2.638 17.166 1.00 95.12 91 PHE A C 1
ATOM 743 O O . PHE A 1 91 ? -5.608 1.548 17.190 1.00 95.12 91 PHE A O 1
ATOM 750 N N . GLY A 1 92 ? -3.800 2.798 17.612 1.00 88.62 92 GLY A N 1
ATOM 751 C CA . GLY A 1 92 ? -2.982 1.702 18.127 1.00 88.62 92 GLY A CA 1
ATOM 752 C C . GLY A 1 92 ? -3.517 1.036 19.404 1.00 88.62 92 GLY A C 1
ATOM 753 O O . GLY A 1 92 ? -4.552 1.400 19.962 1.00 88.62 92 GLY A O 1
ATOM 754 N N . GLY A 1 93 ? -2.764 0.046 19.887 1.00 91.50 93 GLY A N 1
ATOM 755 C CA . GLY A 1 93 ? -3.078 -0.714 21.101 1.00 91.50 93 GLY A CA 1
ATOM 756 C C . GLY A 1 93 ? -3.905 -1.983 20.860 1.00 91.50 93 GLY A C 1
ATOM 757 O O . GLY A 1 93 ? -3.977 -2.507 19.741 1.00 91.50 93 GLY A O 1
ATOM 758 N N . ASP A 1 94 ? -4.510 -2.480 21.939 1.00 93.94 94 ASP A N 1
ATOM 759 C CA . ASP A 1 94 ? -5.243 -3.751 21.986 1.00 93.94 94 ASP A CA 1
ATOM 760 C C . ASP A 1 94 ? -6.760 -3.522 21.879 1.00 93.94 94 ASP A C 1
ATOM 762 O O . ASP A 1 94 ? -7.529 -3.852 22.778 1.00 93.94 94 ASP A O 1
ATOM 766 N N . SER A 1 95 ? -7.178 -2.913 20.769 1.00 96.25 95 SER A N 1
ATOM 767 C CA . SER A 1 95 ? -8.577 -2.618 20.426 1.00 96.25 95 SER A CA 1
ATOM 768 C C . SER A 1 95 ? -8.919 -3.133 19.025 1.00 96.25 95 SER A C 1
ATOM 770 O O . SER A 1 95 ? -8.027 -3.521 18.258 1.00 96.25 95 SER A O 1
ATOM 772 N N . ALA A 1 96 ? -10.199 -3.075 18.642 1.00 97.94 96 ALA A N 1
ATOM 773 C CA . ALA A 1 96 ? -10.603 -3.358 17.259 1.00 97.94 96 ALA A CA 1
ATOM 774 C C . ALA A 1 96 ? -9.918 -2.421 16.244 1.00 97.94 96 ALA A C 1
ATOM 776 O O . ALA A 1 96 ? -9.547 -2.847 15.150 1.00 97.94 96 ALA A O 1
ATOM 777 N N . TYR A 1 97 ? -9.688 -1.160 16.625 1.00 98.06 97 TYR A N 1
ATOM 778 C CA . TYR A 1 97 ? -8.949 -0.196 15.810 1.00 98.06 97 TYR A CA 1
ATOM 779 C C . TYR A 1 97 ? -7.481 -0.588 15.646 1.00 98.06 97 TYR A C 1
ATOM 781 O O . TYR A 1 97 ? -6.947 -0.499 14.544 1.00 98.06 97 TYR A O 1
ATOM 789 N N . GLY A 1 98 ? -6.846 -1.073 16.716 1.00 97.75 98 GLY A N 1
ATOM 790 C CA . GLY A 1 98 ? -5.449 -1.499 16.679 1.00 97.75 98 GLY A CA 1
ATOM 791 C C . GLY A 1 98 ? -5.253 -2.757 15.839 1.00 97.75 98 GLY A C 1
ATOM 792 O O . GLY A 1 98 ? -4.280 -2.857 15.091 1.00 97.75 98 GLY A O 1
ATOM 793 N N . ALA A 1 99 ? -6.198 -3.699 15.915 1.00 98.06 99 ALA A N 1
ATOM 794 C CA . ALA A 1 99 ? -6.224 -4.874 15.049 1.00 98.06 99 ALA A CA 1
ATOM 795 C C . ALA A 1 99 ? -6.378 -4.479 13.573 1.00 98.06 99 ALA A C 1
ATOM 797 O O . ALA A 1 99 ? -5.571 -4.901 12.743 1.00 98.06 99 ALA A O 1
ATOM 798 N N . TRP A 1 100 ? -7.343 -3.605 13.270 1.00 97.94 100 TRP A N 1
ATOM 799 C CA . TRP A 1 100 ? -7.525 -3.060 11.927 1.00 97.94 100 TRP A CA 1
ATOM 800 C C . TRP A 1 100 ? -6.272 -2.337 11.425 1.00 97.94 100 TRP A C 1
ATOM 802 O O . TRP A 1 100 ? -5.838 -2.624 10.318 1.00 97.94 100 TRP A O 1
ATOM 812 N N . ALA A 1 101 ? -5.652 -1.469 12.229 1.00 98.12 101 ALA A N 1
ATOM 813 C CA . ALA A 1 101 ? -4.469 -0.706 11.830 1.00 98.12 101 ALA A CA 1
ATOM 814 C C . ALA A 1 101 ? -3.305 -1.619 11.418 1.00 98.12 101 ALA A C 1
ATOM 816 O O . ALA A 1 101 ? -2.689 -1.405 10.378 1.00 98.12 101 ALA A O 1
ATOM 817 N N . ARG A 1 102 ? -3.030 -2.676 12.197 1.00 97.44 102 ARG A N 1
ATOM 818 C CA . ARG A 1 102 ? -1.977 -3.652 11.869 1.00 97.44 102 ARG A CA 1
ATOM 819 C C . ARG A 1 102 ? -2.297 -4.438 10.600 1.00 97.44 102 ARG A C 1
ATOM 821 O O . ARG A 1 102 ? -1.409 -4.629 9.775 1.00 97.44 102 ARG A O 1
ATOM 828 N N . ASN A 1 103 ? -3.545 -4.886 10.450 1.00 97.31 103 ASN A N 1
ATOM 829 C CA . ASN A 1 103 ? -3.958 -5.631 9.265 1.00 97.31 103 ASN A CA 1
ATOM 830 C C . ASN A 1 103 ? -3.925 -4.745 8.015 1.00 97.31 103 ASN A C 1
ATOM 832 O O . ASN A 1 103 ? -3.333 -5.135 7.022 1.00 97.31 103 ASN A O 1
ATOM 836 N N . TRP A 1 104 ? -4.477 -3.532 8.086 1.00 97.38 104 TRP A N 1
ATOM 837 C CA . TRP A 1 104 ? -4.428 -2.546 7.008 1.00 97.38 104 TRP A CA 1
ATOM 838 C C . TRP A 1 104 ? -2.987 -2.282 6.563 1.00 97.38 104 TRP A C 1
ATOM 840 O O . TRP A 1 104 ? -2.692 -2.418 5.383 1.00 97.38 104 TRP A O 1
ATOM 850 N N . THR A 1 105 ? -2.058 -2.033 7.496 1.00 97.62 105 THR A N 1
ATOM 851 C CA . THR A 1 105 ? -0.636 -1.859 7.156 1.00 97.62 105 THR A CA 1
ATOM 852 C C . THR A 1 105 ? -0.060 -3.083 6.439 1.00 97.62 105 THR A C 1
ATOM 854 O O . THR A 1 105 ? 0.690 -2.931 5.479 1.00 97.62 105 THR A O 1
ATOM 857 N N . ALA A 1 106 ? -0.390 -4.300 6.882 1.00 96.81 106 ALA A N 1
ATOM 858 C CA . ALA A 1 106 ? 0.073 -5.516 6.217 1.00 96.81 106 ALA A CA 1
ATOM 859 C C . ALA A 1 106 ? -0.526 -5.675 4.809 1.00 96.81 106 ALA A C 1
ATOM 861 O O . ALA A 1 106 ? 0.155 -6.148 3.901 1.00 96.81 106 ALA A O 1
ATOM 862 N N . GL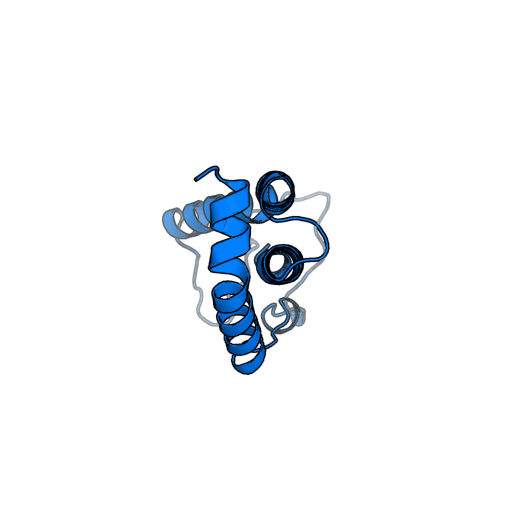U A 1 107 ? -1.785 -5.273 4.617 1.00 97.50 107 GLU A N 1
ATOM 863 C CA . GLU A 1 107 ? -2.446 -5.320 3.317 1.00 97.50 107 GLU A CA 1
ATOM 864 C C . GLU A 1 107 ? -1.851 -4.302 2.336 1.00 97.50 107 GLU A C 1
ATOM 866 O O . GLU A 1 107 ? -1.487 -4.716 1.235 1.00 97.50 107 GLU A O 1
ATOM 871 N N . GLU A 1 108 ? -1.694 -3.038 2.747 1.00 97.31 108 GLU A N 1
ATOM 872 C CA . GLU A 1 108 ? -1.078 -1.964 1.947 1.00 97.31 108 GLU A CA 1
ATOM 873 C C . GLU A 1 108 ? 0.388 -2.251 1.621 1.00 97.31 108 GLU A C 1
ATOM 875 O O . GLU A 1 108 ? 0.863 -1.933 0.537 1.00 97.31 108 GLU A O 1
ATOM 880 N N . GLY A 1 109 ? 1.110 -2.931 2.519 1.00 96.62 109 GLY A N 1
ATOM 881 C CA . GLY A 1 109 ? 2.504 -3.317 2.292 1.00 96.62 109 GLY A CA 1
ATOM 882 C C . GLY A 1 109 ? 2.716 -4.242 1.090 1.00 96.62 109 GLY A C 1
ATOM 883 O O . GLY A 1 109 ? 3.856 -4.474 0.705 1.00 96.62 109 GLY A O 1
ATOM 884 N N . ARG A 1 110 ? 1.643 -4.779 0.494 1.00 96.75 110 ARG A N 1
ATOM 885 C CA . ARG A 1 110 ? 1.695 -5.561 -0.750 1.00 96.75 110 ARG A CA 1
ATOM 886 C C . ARG A 1 110 ? 1.550 -4.703 -2.011 1.00 96.75 110 ARG A C 1
ATOM 888 O O . ARG A 1 110 ? 1.739 -5.234 -3.099 1.00 96.75 110 ARG A O 1
ATOM 895 N N . HIS A 1 111 ? 1.152 -3.436 -1.902 1.00 96.44 111 HIS A N 1
ATOM 896 C CA . HIS A 1 111 ? 0.944 -2.557 -3.061 1.00 96.44 111 HIS A CA 1
ATOM 897 C C . HIS A 1 111 ? 2.248 -2.010 -3.652 1.00 96.44 111 HIS A C 1
ATOM 899 O O . HIS A 1 111 ? 2.264 -1.659 -4.834 1.00 96.44 111 HIS A O 1
ATOM 905 N N . ALA A 1 112 ? 3.309 -1.953 -2.844 1.00 91.19 112 ALA A N 1
ATOM 906 C CA . ALA A 1 112 ? 4.644 -1.515 -3.236 1.00 91.19 112 ALA A CA 1
ATOM 907 C C . ALA A 1 112 ? 5.529 -2.668 -3.743 1.00 91.19 112 ALA A C 1
ATOM 909 O O . ALA A 1 112 ? 5.424 -3.795 -3.200 1.00 91.19 112 ALA A O 1
#

Solvent-accessible surface area (backbone atoms only — 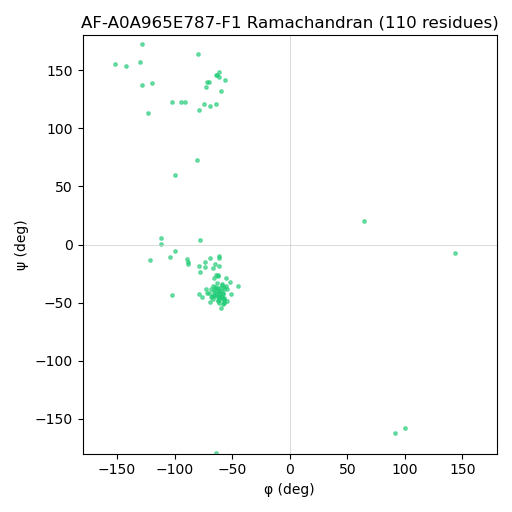not comparable to full-atom values): 7017 Å² total; per-residue (Å²): 134,52,73,67,55,50,50,65,71,43,37,72,56,47,36,55,51,48,54,51,46,67,74,67,62,78,91,82,57,61,76,79,76,51,73,65,92,73,65,74,86,83,55,92,92,50,80,90,51,81,85,70,65,80,79,67,93,79,83,68,74,82,53,67,70,58,52,51,49,51,52,55,49,41,59,55,46,66,43,45,70,59,54,49,52,57,48,42,74,76,36,46,68,98,45,52,51,16,54,45,52,54,49,49,49,59,58,53,64,52,74,86

Foldseek 3Di:
DDLVVVCVVCQVVLLVVLVVCVVPDDDDALVVVDPCVLDDDDDPVDDDDQVSDDPDPDPDGDDPVNVVVVVVQVVVLVCLVVVLVVQCVRQDDDTSSNVVSVVVSVVSNRVD

Radius of gyration: 20.4 Å; Cα contacts (8 Å, |Δi|>4): 46; chains: 1; bounding box: 48×30×54 Å

Mean predicted aligned error: 4.03 Å

Sequence (112 aa):
MTPVELLALLEPTAAKLYDRHMGVAKEWFPHEYVPWSRGRDFDPERPWSPDDSDFGQGGWKLPDAVRASLFVNLLTEDNLPYYTRDIHGIFGGDSAYGAWARNWTAEEGRHA

Secondary structure (DSSP, 8-state):
--HHHHHHHHHHHHHHHHHHHHHHPPP--GGGTS-GGG-----TTS---GGG----TT-----HHHHHHHHHHHHHHTTHHHHHHHHHHHH-SSSHHHHHHHHHHHHHTTT-